Protein AF-A0A2V9ZJ43-F1 (afdb_monomer_lite)

Secondary structure (DSSP, 8-state):
-TT-------GGGSHHHHTT-HHHHHHHHTT-SEEEE--GGGTTS--IIIIIGGGG-SEEEE-HHHHHHHHHHHHHHHSPPSS-EEEEE-S-SGGGHHHHHHHHTT-SEEEEESGGGGGT-

Structure (mmCIF, N/CA/C/O backbone):
data_AF-A0A2V9ZJ43-F1
#
_entry.id   AF-A0A2V9ZJ43-F1
#
loop_
_atom_site.group_PDB
_atom_site.id
_atom_site.type_symbol
_atom_site.label_atom_id
_atom_site.label_alt_id
_atom_site.label_comp_id
_atom_site.label_asym_id
_atom_site.label_entity_id
_atom_site.label_seq_id
_atom_site.pdbx_PDB_ins_code
_atom_site.Cartn_x
_atom_site.Cartn_y
_atom_site.Cartn_z
_atom_site.occupancy
_atom_site.B_iso_or_equiv
_atom_site.auth_seq_id
_atom_site.auth_comp_id
_atom_site.auth_asym_id
_atom_site.auth_atom_id
_atom_site.pdbx_PDB_model_num
ATOM 1 N N . GLU A 1 1 ? -27.186 5.604 11.873 1.00 81.94 1 GLU A N 1
ATOM 2 C CA . GLU A 1 1 ? -28.220 4.618 11.477 1.00 81.94 1 GLU A CA 1
ATOM 3 C C . GLU A 1 1 ? -27.634 3.591 10.515 1.00 81.94 1 GLU A C 1
ATOM 5 O O . GLU A 1 1 ? -26.596 3.849 9.912 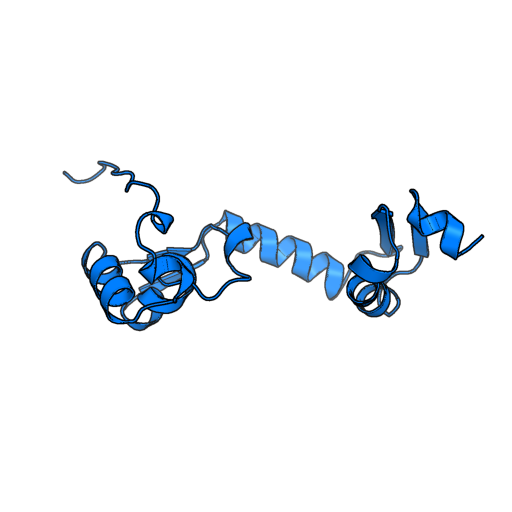1.00 81.94 1 GLU A O 1
ATOM 10 N N . LYS A 1 2 ? -28.262 2.416 10.384 1.00 90.94 2 LYS A N 1
ATOM 11 C CA . LYS A 1 2 ? -27.805 1.389 9.434 1.00 90.94 2 LYS A CA 1
ATOM 12 C C . LYS A 1 2 ? -27.861 1.938 8.005 1.00 90.94 2 LYS A C 1
ATOM 14 O O . LYS A 1 2 ? -28.864 2.527 7.622 1.00 90.94 2 LYS A O 1
ATOM 19 N N . GLY A 1 3 ? -26.794 1.727 7.236 1.00 94.56 3 GLY A N 1
ATOM 20 C CA . GLY A 1 3 ? -26.673 2.220 5.859 1.00 94.56 3 GLY A CA 1
ATOM 21 C C . GLY A 1 3 ? -26.154 3.656 5.728 1.00 94.56 3 GLY A C 1
ATOM 22 O O . GLY A 1 3 ? -25.993 4.129 4.610 1.00 94.56 3 GLY A O 1
ATOM 23 N N . GLN A 1 4 ? -25.865 4.342 6.837 1.00 96.38 4 GLN A N 1
ATOM 24 C CA . GLN A 1 4 ? -25.172 5.630 6.797 1.00 96.38 4 GLN A CA 1
ATOM 25 C C . GLN A 1 4 ? -23.657 5.446 6.680 1.00 96.38 4 GLN A C 1
ATOM 27 O O . GLN A 1 4 ? -23.101 4.421 7.078 1.00 96.38 4 GLN A O 1
ATOM 32 N N . THR A 1 5 ? -22.993 6.478 6.169 1.00 95.44 5 THR A N 1
ATOM 33 C CA . THR A 1 5 ? -21.538 6.540 6.027 1.00 95.44 5 THR A CA 1
ATOM 34 C C . THR A 1 5 ? -21.015 7.768 6.755 1.00 95.44 5 THR A C 1
ATOM 36 O O . THR A 1 5 ? -21.626 8.834 6.702 1.00 95.44 5 THR A O 1
ATOM 39 N N . LEU A 1 6 ? -19.875 7.612 7.422 1.00 96.50 6 LEU A N 1
ATOM 40 C CA . LEU A 1 6 ? -19.120 8.698 8.029 1.00 96.50 6 LEU A CA 1
ATOM 41 C C . LEU A 1 6 ? -17.728 8.716 7.403 1.00 96.50 6 LEU A C 1
ATOM 43 O O . LEU A 1 6 ? -17.119 7.664 7.216 1.00 96.50 6 LEU A O 1
ATOM 47 N N . LEU A 1 7 ? -17.231 9.914 7.114 1.00 97.75 7 LEU A N 1
ATOM 48 C CA . LEU A 1 7 ? -15.840 10.139 6.761 1.00 97.75 7 LEU A CA 1
ATOM 49 C C . LEU A 1 7 ? -15.160 10.796 7.959 1.00 97.75 7 LEU A C 1
ATOM 51 O O . LEU A 1 7 ? -15.582 11.866 8.398 1.00 97.75 7 LEU A O 1
ATOM 55 N N . LEU A 1 8 ? -14.144 10.131 8.505 1.00 97.75 8 LEU A N 1
ATOM 56 C CA . LEU A 1 8 ? -13.278 10.755 9.496 1.00 97.75 8 LEU A CA 1
ATOM 57 C C . LEU A 1 8 ? -12.440 11.839 8.819 1.00 97.75 8 LEU A C 1
ATOM 59 O O . LEU A 1 8 ? -12.117 11.746 7.635 1.00 97.75 8 LEU A O 1
ATOM 63 N N . GLU A 1 9 ? -12.072 12.848 9.596 1.00 98.25 9 GLU A N 1
ATOM 64 C CA . GLU A 1 9 ? -11.096 13.837 9.161 1.00 98.25 9 GLU A CA 1
ATOM 65 C C . GLU A 1 9 ? -9.719 13.180 8.929 1.00 98.25 9 GLU A C 1
ATOM 67 O O . GLU A 1 9 ? -9.486 12.025 9.300 1.00 98.25 9 GLU A O 1
ATOM 72 N N . ASN A 1 10 ? -8.798 13.906 8.296 1.00 98.38 10 ASN A N 1
ATOM 73 C CA . ASN A 1 10 ? -7.455 13.422 8.004 1.00 98.38 10 ASN A CA 1
ATOM 74 C C . ASN A 1 10 ? -6.756 12.820 9.239 1.00 98.38 10 ASN A C 1
ATOM 76 O O . ASN A 1 10 ? -6.359 13.529 10.165 1.00 98.38 10 ASN A O 1
ATOM 80 N N . LEU A 1 11 ? -6.517 11.505 9.201 1.00 97.75 11 LEU A N 1
ATOM 81 C CA . LEU A 1 11 ? -5.889 10.758 10.295 1.00 97.75 11 LEU A CA 1
ATOM 82 C C . LEU A 1 11 ? -4.481 11.263 10.630 1.00 97.75 11 LEU A C 1
ATOM 84 O O . LEU A 1 11 ? -4.054 11.155 11.773 1.00 97.75 11 LEU A O 1
ATOM 88 N N . ARG A 1 12 ? -3.781 11.887 9.675 1.00 97.88 12 ARG A N 1
ATOM 89 C CA . ARG A 1 12 ? -2.451 12.477 9.900 1.00 97.88 12 ARG A CA 1
ATOM 90 C C . ARG A 1 12 ? -2.476 13.814 10.642 1.00 97.88 12 ARG A C 1
ATOM 92 O O . ARG A 1 12 ? -1.418 14.386 10.879 1.00 97.88 12 ARG A O 1
ATOM 99 N N . PHE A 1 13 ? -3.649 14.322 11.023 1.00 98.44 13 PHE A N 1
ATOM 100 C CA . PHE A 1 13 ? -3.730 15.365 12.051 1.00 98.44 13 PHE A CA 1
ATOM 101 C C . PHE A 1 13 ? -3.342 14.835 13.438 1.00 98.44 13 PHE A C 1
ATOM 103 O O . PHE A 1 13 ? -2.971 15.622 14.304 1.00 98.44 13 PHE A O 1
ATOM 110 N N . HIS A 1 14 ? -3.356 13.512 13.620 1.00 97.88 14 HIS A N 1
ATOM 111 C CA . HIS A 1 14 ? -2.780 12.824 14.766 1.00 97.88 14 HIS A CA 1
ATOM 112 C C . HIS A 1 14 ? -1.358 12.377 14.411 1.00 97.88 14 HIS A C 1
ATOM 114 O O . HIS A 1 14 ? -1.166 11.566 13.505 1.00 97.88 14 HIS A O 1
ATOM 120 N N . ALA A 1 15 ? -0.344 12.893 15.111 1.00 98.00 15 ALA A N 1
ATOM 121 C CA . ALA A 1 15 ? 1.050 12.480 14.900 1.00 98.00 15 ALA A CA 1
ATOM 122 C C . ALA A 1 15 ? 1.250 10.979 15.197 1.00 98.00 15 ALA A C 1
ATOM 124 O O . ALA A 1 15 ? 2.118 10.316 14.629 1.00 98.00 15 ALA A O 1
ATOM 125 N N . GLU A 1 16 ? 0.386 10.443 16.054 1.00 98.12 16 GLU A N 1
ATOM 126 C CA . GLU A 1 16 ? 0.241 9.043 16.428 1.00 98.12 16 GLU A CA 1
ATOM 127 C C . GLU A 1 16 ? -0.005 8.109 15.228 1.00 98.12 16 GLU A C 1
ATOM 129 O O . GLU A 1 16 ? 0.382 6.940 15.275 1.00 98.12 16 GLU A O 1
ATOM 134 N N . GLU A 1 17 ? -0.603 8.615 14.142 1.00 98.44 17 GLU A N 1
ATOM 135 C CA . GLU A 1 17 ? -0.862 7.853 12.915 1.00 98.44 17 GLU A CA 1
ATOM 136 C C . GLU A 1 17 ? 0.439 7.376 12.264 1.00 98.44 17 GLU A C 1
ATOM 138 O O . GLU A 1 17 ? 0.614 6.179 12.021 1.00 98.44 17 GLU A O 1
ATOM 143 N N . GLU A 1 18 ? 1.371 8.299 12.010 1.00 97.88 18 GLU A N 1
ATOM 144 C CA . GLU A 1 18 ? 2.652 7.976 11.368 1.00 97.88 18 GLU A CA 1
ATOM 145 C C . GLU A 1 18 ? 3.603 7.248 12.329 1.00 97.88 18 GLU A C 1
ATOM 147 O O . GLU A 1 18 ? 4.457 6.480 11.889 1.00 97.88 18 GLU A O 1
ATOM 152 N N . ALA A 1 19 ? 3.417 7.427 13.641 1.00 97.94 19 ALA A N 1
ATOM 153 C CA . ALA A 1 19 ? 4.157 6.710 14.677 1.00 97.94 19 ALA A CA 1
ATOM 154 C C . ALA A 1 19 ? 3.669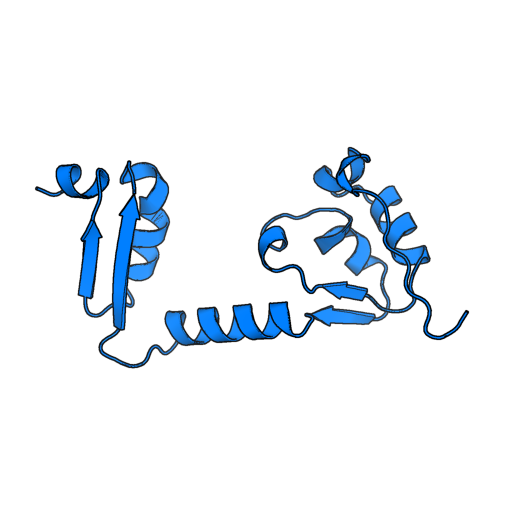 5.265 14.901 1.00 97.94 19 ALA A C 1
ATOM 156 O O . ALA A 1 19 ? 4.300 4.530 15.661 1.00 97.94 19 ALA A O 1
ATOM 157 N N . ASN A 1 20 ? 2.567 4.852 14.257 1.00 98.12 20 ASN A N 1
ATOM 158 C CA . ASN A 1 20 ? 1.920 3.558 14.491 1.00 98.12 20 ASN A CA 1
ATOM 159 C C . ASN A 1 20 ? 1.593 3.320 15.972 1.00 98.12 20 ASN A C 1
ATOM 161 O O . ASN A 1 20 ? 1.811 2.229 16.506 1.00 98.12 20 ASN A O 1
ATOM 165 N N . ASP A 1 21 ? 1.124 4.370 16.646 1.00 98.50 21 ASP A N 1
ATOM 166 C CA . ASP A 1 21 ? 0.915 4.349 18.086 1.00 98.50 21 ASP A CA 1
ATOM 167 C C . ASP A 1 21 ? -0.157 3.326 18.483 1.00 98.50 21 ASP A C 1
ATOM 169 O O . ASP A 1 21 ? -1.231 3.224 17.878 1.00 98.50 21 ASP A O 1
ATOM 173 N N . GLU A 1 22 ? 0.127 2.564 19.535 1.00 98.25 22 GLU A N 1
ATOM 174 C CA . GLU A 1 22 ? -0.729 1.468 19.977 1.00 98.25 22 GLU A CA 1
ATOM 175 C C . GLU A 1 22 ? -2.056 1.966 20.566 1.00 98.25 22 GLU A C 1
ATOM 177 O O . GLU A 1 22 ? -3.115 1.374 20.331 1.00 98.25 22 GLU A O 1
ATOM 182 N N . LYS A 1 23 ? -2.026 3.077 21.310 1.00 98.19 23 LYS A N 1
ATOM 183 C CA . LYS A 1 23 ? -3.220 3.636 21.945 1.00 98.19 23 LYS A CA 1
ATOM 184 C C . LYS A 1 23 ? -4.158 4.211 20.891 1.00 98.19 23 LYS A C 1
ATOM 186 O O . LYS A 1 23 ? -5.354 3.926 20.946 1.00 98.19 23 LYS A O 1
ATOM 191 N N . PHE A 1 24 ? -3.629 4.954 19.922 1.00 98.38 24 PHE A N 1
ATOM 192 C CA . PHE A 1 24 ? -4.413 5.481 18.806 1.00 98.38 24 PHE A CA 1
ATOM 193 C C . PHE A 1 24 ? -4.975 4.355 17.927 1.00 98.38 24 PHE A C 1
ATOM 195 O O . PHE A 1 24 ? -6.164 4.342 17.616 1.00 98.38 24 PHE A O 1
ATOM 202 N N . SER A 1 25 ? -4.173 3.327 17.643 1.00 98.19 25 SER A N 1
ATOM 203 C CA . SER A 1 25 ? -4.619 2.116 16.940 1.00 98.19 25 SER A CA 1
ATOM 204 C C . SER A 1 25 ? -5.812 1.435 17.619 1.00 98.19 25 SER A C 1
ATOM 206 O O . SER A 1 25 ? -6.763 1.025 16.952 1.00 98.19 25 SER A O 1
ATOM 208 N N . LYS A 1 26 ? -5.788 1.336 18.954 1.00 97.94 26 LYS A N 1
ATOM 209 C CA . LYS A 1 26 ? -6.889 0.772 19.745 1.00 97.94 26 LYS A CA 1
ATOM 210 C C . LYS A 1 26 ? -8.120 1.681 19.771 1.00 97.94 26 LYS A C 1
ATOM 212 O O . LYS A 1 26 ? -9.239 1.184 19.822 1.00 97.94 26 LYS A O 1
ATOM 217 N N . GLN A 1 27 ? -7.937 3.000 19.742 1.00 97.88 27 GLN A N 1
ATOM 218 C CA . GLN A 1 27 ? -9.053 3.942 19.621 1.00 97.88 27 GLN A CA 1
ATOM 219 C C . GLN A 1 27 ? -9.748 3.802 18.263 1.00 97.88 27 GLN A C 1
ATOM 221 O O . GLN A 1 27 ? -10.972 3.746 18.219 1.00 97.88 27 GLN A O 1
ATOM 226 N N . LEU A 1 28 ? -8.984 3.679 17.173 1.00 97.56 28 LEU A N 1
ATOM 227 C CA . LEU A 1 28 ? -9.537 3.455 15.835 1.00 97.56 28 LEU A CA 1
ATOM 228 C C . LEU A 1 28 ? -10.292 2.125 15.745 1.00 97.56 28 LEU A C 1
ATOM 230 O O . LEU A 1 28 ? -11.390 2.081 15.194 1.00 97.56 28 LEU A O 1
ATOM 234 N N . SER A 1 29 ? -9.742 1.046 16.312 1.00 96.94 29 SER A N 1
ATOM 235 C CA . SER A 1 29 ? -10.391 -0.269 16.265 1.00 96.94 29 SER A CA 1
ATOM 236 C C . SER A 1 29 ? -11.712 -0.321 17.038 1.00 96.94 29 SER A C 1
ATOM 238 O O . SER A 1 29 ? -12.590 -1.097 16.688 1.00 96.94 29 SER A O 1
ATOM 240 N N . GLN A 1 30 ? -11.895 0.523 18.058 1.00 96.62 30 GLN A N 1
ATOM 241 C CA . GLN A 1 30 ? -13.152 0.618 18.812 1.00 96.62 30 GLN A CA 1
ATOM 242 C C . GLN A 1 30 ? -14.313 1.215 18.004 1.00 96.62 30 GLN A C 1
ATOM 244 O O . GLN A 1 30 ? -15.461 1.109 18.434 1.00 96.62 30 GLN A O 1
ATOM 249 N N . LEU A 1 31 ? -14.039 1.841 16.855 1.00 95.38 31 LEU A N 1
ATOM 250 C CA . LEU A 1 31 ? -15.060 2.466 16.009 1.00 95.38 31 LEU A CA 1
ATOM 251 C C . LEU A 1 31 ? -15.755 1.476 15.063 1.00 95.38 31 LEU A C 1
ATOM 253 O O . LEU A 1 31 ? -16.733 1.854 14.417 1.00 95.38 31 LEU A O 1
ATOM 257 N N . ALA A 1 32 ? -15.257 0.242 14.940 1.00 94.62 32 ALA A N 1
ATOM 258 C CA . ALA A 1 32 ? -15.758 -0.719 13.966 1.00 94.62 32 ALA A CA 1
ATOM 259 C C . ALA A 1 32 ? -15.699 -2.166 14.474 1.00 94.62 32 ALA A C 1
ATOM 261 O O . ALA A 1 32 ? -14.810 -2.547 15.226 1.00 94.62 32 ALA A O 1
ATOM 262 N N . ASP A 1 33 ? -16.611 -3.002 13.979 1.00 95.19 33 ASP A N 1
ATOM 263 C CA . ASP A 1 33 ? -16.575 -4.454 14.202 1.00 95.19 33 ASP A CA 1
ATOM 264 C C . ASP A 1 33 ? -15.655 -5.175 13.195 1.00 95.19 33 ASP A C 1
ATOM 266 O O . ASP A 1 33 ? -15.089 -6.233 13.482 1.00 95.19 33 ASP A O 1
ATOM 270 N N . PHE A 1 34 ? -15.501 -4.597 11.997 1.00 96.50 34 PHE A N 1
ATOM 271 C CA . PHE A 1 34 ? -14.726 -5.143 10.881 1.00 96.50 34 PHE A CA 1
ATOM 272 C C . PHE A 1 34 ? -13.821 -4.071 10.286 1.00 96.50 34 PHE A C 1
ATOM 274 O O . PHE A 1 34 ? -14.219 -2.914 10.164 1.00 96.50 34 PHE A O 1
ATOM 281 N N . TYR A 1 35 ? -12.621 -4.471 9.876 1.00 97.62 35 TYR A N 1
ATOM 282 C CA . TYR A 1 35 ? -11.684 -3.599 9.177 1.00 97.62 35 TYR A CA 1
ATOM 283 C C . TYR A 1 35 ? -11.460 -4.091 7.750 1.00 97.62 35 TYR A C 1
ATOM 285 O O . TYR A 1 35 ? -11.252 -5.282 7.518 1.00 97.62 35 TYR A O 1
ATOM 293 N N . VAL A 1 36 ? -11.479 -3.165 6.796 1.00 97.62 36 VAL A N 1
ATOM 294 C CA . VAL A 1 36 ? -11.178 -3.439 5.391 1.00 97.62 36 VAL A CA 1
ATOM 295 C C . VAL A 1 36 ? -10.107 -2.456 4.943 1.00 97.62 36 VAL A C 1
ATOM 297 O O . VAL A 1 36 ? -10.360 -1.254 4.898 1.00 97.62 36 VAL A O 1
ATOM 300 N N . ASN A 1 37 ? -8.916 -2.958 4.615 1.00 97.25 37 ASN A N 1
ATOM 301 C CA . ASN A 1 37 ? -7.870 -2.134 4.020 1.00 97.25 37 ASN A CA 1
ATOM 302 C C . ASN A 1 37 ? -8.046 -2.110 2.504 1.00 97.25 37 ASN A C 1
ATOM 304 O O . ASN A 1 37 ? -7.735 -3.092 1.832 1.00 97.25 37 ASN A O 1
ATOM 308 N N . ASP A 1 38 ? -8.527 -0.992 1.973 1.00 97.56 38 ASP A N 1
ATOM 309 C CA . ASP A 1 38 ? -8.660 -0.780 0.529 1.00 97.56 38 ASP A CA 1
ATOM 310 C C . ASP A 1 38 ? -7.663 0.267 -0.004 1.00 97.56 38 ASP A C 1
ATOM 312 O O . ASP A 1 38 ? -7.853 0.846 -1.067 1.00 97.56 38 ASP A O 1
ATOM 316 N N . ALA A 1 39 ? -6.584 0.533 0.743 1.00 96.44 39 ALA A N 1
ATOM 317 C CA . ALA A 1 39 ? -5.628 1.607 0.477 1.00 96.44 39 ALA A CA 1
ATOM 318 C C . ALA A 1 39 ? -4.221 1.066 0.152 1.00 96.44 39 ALA A C 1
ATOM 320 O O . ALA A 1 39 ? -3.267 1.218 0.921 1.00 96.44 39 ALA A O 1
ATOM 321 N N . PHE A 1 40 ? -4.060 0.461 -1.032 1.00 95.12 40 PHE A N 1
ATOM 322 C CA . PHE A 1 40 ? -2.779 -0.114 -1.478 1.00 95.12 40 PHE A CA 1
ATOM 323 C C . PHE A 1 40 ? -1.617 0.896 -1.437 1.00 95.12 40 PHE A C 1
ATOM 325 O O . PHE A 1 40 ? -0.527 0.585 -0.955 1.00 95.12 40 PHE A O 1
ATOM 332 N N . GLY A 1 41 ? -1.864 2.142 -1.856 1.00 94.12 41 GLY A N 1
ATOM 333 C CA . GLY A 1 41 ? -0.851 3.202 -1.884 1.00 94.12 41 GLY A CA 1
ATOM 334 C C . GLY A 1 41 ? -0.225 3.515 -0.520 1.00 94.12 41 GLY A C 1
ATOM 335 O O . GLY A 1 41 ? 0.908 3.985 -0.468 1.00 94.12 41 GLY A O 1
ATOM 336 N N . THR A 1 42 ? -0.906 3.215 0.587 1.00 95.06 42 THR A N 1
ATOM 337 C CA . THR A 1 42 ? -0.390 3.406 1.953 1.00 95.06 42 THR A CA 1
ATOM 338 C C . THR A 1 42 ? 0.102 2.113 2.599 1.00 95.06 42 THR A C 1
ATOM 340 O O . THR A 1 42 ? 0.754 2.174 3.637 1.00 95.06 42 THR A O 1
ATOM 343 N N . ALA A 1 43 ? -0.143 0.950 1.987 1.00 93.06 43 ALA A N 1
ATOM 344 C CA . ALA A 1 43 ? 0.169 -0.362 2.562 1.00 93.06 43 ALA A CA 1
ATOM 345 C C . ALA A 1 43 ? 1.676 -0.612 2.776 1.00 93.06 43 ALA A C 1
ATOM 347 O O . ALA A 1 43 ? 2.052 -1.456 3.583 1.00 93.06 43 ALA A O 1
ATOM 348 N N . HIS A 1 44 ? 2.546 0.144 2.098 1.00 92.50 44 HIS A N 1
ATOM 349 C CA . HIS A 1 44 ? 4.001 0.084 2.281 1.00 92.50 44 HIS A CA 1
ATOM 350 C C . HIS A 1 44 ? 4.495 0.766 3.571 1.00 92.50 44 HIS A C 1
ATOM 352 O O . HIS A 1 44 ? 5.688 0.704 3.868 1.00 92.50 44 HIS A O 1
ATOM 358 N N . ARG A 1 45 ? 3.615 1.443 4.324 1.00 94.12 45 ARG A N 1
ATOM 359 C CA . ARG A 1 45 ? 3.950 2.108 5.589 1.00 94.12 45 ARG A CA 1
ATOM 360 C C . ARG A 1 45 ? 3.205 1.453 6.739 1.00 94.12 45 ARG A C 1
ATOM 362 O O . ARG A 1 45 ? 1.993 1.249 6.675 1.00 94.12 45 ARG A O 1
ATOM 369 N N . ALA A 1 46 ? 3.936 1.170 7.810 1.00 96.62 46 ALA A N 1
ATOM 370 C CA . ALA A 1 46 ? 3.352 0.692 9.051 1.00 96.62 46 ALA A CA 1
ATOM 371 C C . ALA A 1 46 ? 2.798 1.884 9.836 1.00 96.62 46 ALA A C 1
ATOM 373 O O . ALA A 1 46 ? 3.522 2.470 10.627 1.00 96.62 46 ALA A O 1
ATOM 374 N N . HIS A 1 47 ? 1.549 2.261 9.575 1.00 98.25 47 HIS A N 1
ATOM 375 C CA . HIS A 1 47 ? 0.842 3.320 10.294 1.00 98.25 47 HIS A CA 1
ATOM 376 C C . HIS A 1 47 ? -0.263 2.737 11.182 1.00 98.25 47 HIS A C 1
ATOM 378 O O . HIS A 1 47 ? -0.667 1.581 11.004 1.00 98.25 47 HIS A O 1
ATOM 384 N N . ALA A 1 48 ? -0.787 3.544 12.108 1.00 98.19 48 ALA A N 1
ATOM 385 C CA . ALA A 1 48 ? -1.826 3.109 13.039 1.00 98.19 48 ALA A CA 1
ATOM 386 C C . ALA A 1 48 ? -3.092 2.651 12.297 1.00 98.19 48 ALA A C 1
ATOM 388 O O . ALA A 1 48 ? -3.602 1.564 12.565 1.00 98.19 48 ALA A O 1
ATOM 389 N N . SER A 1 49 ? -3.550 3.418 11.306 1.00 97.62 49 SER A N 1
ATOM 390 C CA . SER A 1 49 ? -4.741 3.088 10.517 1.00 97.62 49 SER A CA 1
ATOM 391 C C . SER A 1 49 ? -4.572 1.907 9.557 1.00 97.62 49 SER A C 1
ATOM 393 O O . SER A 1 49 ? -5.555 1.253 9.225 1.00 97.62 49 SER A O 1
ATOM 395 N N . THR A 1 50 ? -3.345 1.604 9.114 1.00 97.06 50 THR A N 1
ATOM 396 C CA . THR A 1 50 ? -3.089 0.564 8.101 1.00 97.06 50 THR A CA 1
ATOM 397 C C . THR A 1 50 ? -2.652 -0.771 8.699 1.00 97.06 50 THR A C 1
ATOM 399 O O . THR A 1 50 ? -3.018 -1.824 8.171 1.00 97.06 50 THR A O 1
ATOM 402 N N . VAL A 1 51 ? -1.866 -0.728 9.781 1.00 96.94 51 VAL A N 1
ATOM 403 C CA . VAL A 1 51 ? -1.201 -1.882 10.406 1.00 96.94 51 VAL A CA 1
ATOM 404 C C . VAL A 1 51 ? -1.499 -1.963 11.898 1.00 96.94 51 VAL A C 1
ATOM 406 O O . VAL A 1 51 ? -1.771 -3.045 12.412 1.00 96.94 51 VAL A O 1
ATOM 409 N N . GLY A 1 52 ? -1.427 -0.850 12.626 1.00 97.00 52 GLY A N 1
ATOM 410 C CA . GLY A 1 52 ? -1.551 -0.866 14.082 1.00 97.00 52 GLY A CA 1
ATOM 411 C C . GLY A 1 52 ? -2.913 -1.364 14.558 1.00 97.00 52 GLY A C 1
ATOM 412 O O . GLY A 1 52 ? -2.992 -2.294 15.365 1.00 97.00 52 GLY A O 1
ATOM 413 N N . MET A 1 53 ? -3.994 -0.804 14.011 1.00 96.50 53 MET A N 1
ATOM 414 C CA . MET A 1 53 ? -5.360 -1.127 14.418 1.00 96.50 53 MET A CA 1
ATOM 415 C C . MET A 1 53 ? -5.750 -2.569 14.093 1.00 96.50 53 MET A C 1
ATOM 417 O O . MET A 1 53 ? -6.559 -3.154 14.811 1.00 96.50 53 MET A O 1
ATOM 421 N N . THR A 1 54 ? -5.142 -3.190 13.074 1.00 96.25 54 THR A N 1
ATOM 422 C CA . THR A 1 54 ? -5.488 -4.560 12.659 1.00 96.25 54 THR A CA 1
ATOM 423 C C . THR A 1 54 ? -5.187 -5.587 13.747 1.00 96.25 54 THR A C 1
ATOM 425 O O . THR A 1 54 ? -5.837 -6.625 13.792 1.00 96.25 54 THR A O 1
ATOM 428 N N . LYS A 1 55 ? -4.252 -5.286 14.660 1.00 95.81 55 LYS A N 1
ATOM 429 C CA . LYS A 1 55 ? -3.933 -6.119 15.832 1.00 95.81 55 LYS A CA 1
ATOM 430 C C . LYS A 1 55 ? -5.091 -6.221 16.828 1.00 95.81 55 LYS A C 1
ATOM 432 O O . LYS A 1 55 ? -5.150 -7.172 17.601 1.00 95.81 55 LYS A O 1
ATOM 437 N N . PHE A 1 56 ? -5.986 -5.235 16.827 1.00 96.50 56 PHE A N 1
ATOM 438 C CA . PHE A 1 56 ? -7.106 -5.125 17.761 1.00 96.50 56 PHE A CA 1
ATOM 439 C C . PHE A 1 56 ? -8.455 -5.468 17.125 1.00 96.50 56 PHE A C 1
ATOM 441 O O . PHE A 1 56 ? -9.469 -5.493 17.821 1.00 96.50 56 PHE A O 1
ATOM 448 N N . MET A 1 57 ? -8.477 -5.735 15.820 1.00 95.00 57 MET A N 1
ATOM 449 C CA . MET A 1 57 ? -9.682 -6.108 15.089 1.00 95.00 57 MET A CA 1
ATOM 450 C C . MET A 1 57 ? -9.873 -7.621 15.127 1.00 95.00 57 MET A C 1
ATOM 452 O O . MET A 1 57 ? -8.954 -8.376 14.823 1.00 95.00 57 MET A O 1
ATOM 456 N N . GLN A 1 58 ? -11.088 -8.079 15.440 1.00 90.00 58 GLN A N 1
ATOM 457 C CA . GLN A 1 58 ? -11.396 -9.514 15.390 1.00 90.00 58 GLN A CA 1
ATOM 458 C C . GLN A 1 58 ? -11.394 -10.052 13.958 1.00 90.00 58 GLN A C 1
ATOM 460 O O . GLN A 1 58 ? -11.034 -11.206 13.728 1.00 90.00 58 GLN A O 1
ATOM 465 N N . LYS A 1 59 ? -11.822 -9.228 12.995 1.00 94.75 59 LYS A N 1
ATOM 466 C CA . LYS A 1 59 ? -11.845 -9.576 11.575 1.00 94.75 59 LYS A CA 1
ATOM 467 C C . LYS A 1 59 ? -11.337 -8.412 10.735 1.00 94.75 59 LYS A C 1
ATOM 469 O O . LYS A 1 59 ? -11.832 -7.289 10.836 1.00 94.75 59 LYS A O 1
ATOM 474 N N . ALA A 1 60 ? -10.366 -8.722 9.887 1.00 96.00 60 ALA A N 1
ATOM 475 C CA . ALA A 1 60 ? -9.744 -7.805 8.951 1.00 96.00 60 ALA A CA 1
ATOM 476 C C . ALA A 1 60 ? -9.697 -8.449 7.562 1.00 96.00 60 ALA A C 1
ATOM 478 O O . ALA A 1 60 ? -9.481 -9.656 7.449 1.00 96.00 60 ALA A O 1
ATOM 479 N N . ALA A 1 61 ? -9.888 -7.648 6.519 1.00 96.19 61 ALA A N 1
ATOM 480 C CA . ALA A 1 61 ? -9.795 -8.084 5.133 1.00 96.19 61 ALA A CA 1
ATOM 481 C C . ALA A 1 61 ? -9.052 -7.050 4.279 1.00 96.19 61 ALA A C 1
ATOM 483 O O . ALA A 1 61 ? -9.006 -5.864 4.613 1.00 96.19 61 ALA A O 1
ATOM 484 N N . ALA A 1 62 ? -8.492 -7.503 3.160 1.00 96.31 62 ALA A N 1
ATOM 485 C CA . ALA A 1 62 ? -8.158 -6.614 2.055 1.00 96.31 62 ALA A CA 1
ATOM 486 C C . ALA A 1 62 ? -9.453 -6.264 1.309 1.00 96.31 62 ALA A C 1
ATOM 488 O O . ALA A 1 62 ? -10.317 -7.123 1.125 1.00 96.31 62 ALA A O 1
ATOM 489 N N . GLY A 1 63 ? -9.601 -5.002 0.921 1.00 97.44 63 GLY A N 1
ATOM 490 C CA . GLY A 1 63 ? -10.680 -4.575 0.042 1.00 97.44 63 GLY A CA 1
ATOM 491 C C . GLY A 1 63 ? -10.423 -4.981 -1.410 1.00 97.44 63 GLY A C 1
ATOM 492 O O . GLY A 1 63 ? -9.354 -5.487 -1.760 1.00 97.44 63 GLY A O 1
ATOM 493 N N . LEU A 1 64 ? -11.418 -4.761 -2.268 1.00 97.69 64 LEU A N 1
ATOM 494 C CA . LEU A 1 64 ? -11.380 -5.198 -3.666 1.00 97.69 64 LEU A CA 1
ATOM 495 C C . LEU A 1 64 ? -10.352 -4.429 -4.506 1.00 97.69 64 LEU A C 1
ATOM 497 O O . LEU A 1 64 ? -9.835 -4.975 -5.480 1.00 97.69 64 LEU A O 1
ATOM 501 N N . LEU A 1 65 ? -10.062 -3.164 -4.180 1.00 96.62 65 LEU A N 1
ATOM 502 C CA . LEU A 1 65 ? -8.991 -2.417 -4.839 1.00 96.62 65 LEU A CA 1
ATOM 503 C C . LEU A 1 65 ? -7.640 -3.008 -4.447 1.00 96.62 65 LEU A C 1
ATOM 505 O O . LEU A 1 65 ? -6.810 -3.266 -5.314 1.00 96.62 65 LEU A O 1
ATOM 509 N N . MET A 1 66 ? -7.441 -3.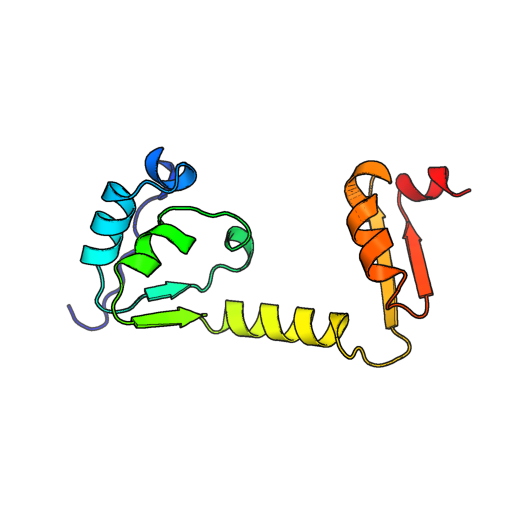275 -3.155 1.00 96.19 66 MET A N 1
ATOM 510 C CA . MET A 1 66 ? -6.206 -3.890 -2.675 1.00 96.19 66 MET A CA 1
ATOM 511 C C . MET A 1 66 ? -5.995 -5.292 -3.266 1.00 96.19 66 MET A C 1
ATOM 513 O O . MET A 1 66 ? -4.886 -5.606 -3.693 1.00 96.19 66 MET A O 1
ATOM 517 N N . GLU A 1 67 ? -7.046 -6.110 -3.347 1.00 96.12 67 GLU A N 1
ATOM 518 C CA . GLU A 1 67 ? -7.015 -7.422 -4.004 1.00 96.12 67 GLU A CA 1
ATOM 519 C C . GLU A 1 67 ? -6.592 -7.310 -5.474 1.00 96.12 67 GLU A C 1
ATOM 521 O O . GLU A 1 67 ? -5.655 -7.990 -5.894 1.00 96.12 67 GLU A O 1
ATOM 526 N N . LYS A 1 68 ? -7.220 -6.408 -6.240 1.00 95.56 68 LYS A N 1
ATOM 527 C CA . LYS A 1 68 ? -6.876 -6.181 -7.651 1.00 95.56 68 LYS A CA 1
ATOM 528 C C . LYS A 1 68 ? -5.419 -5.764 -7.824 1.00 95.56 68 LYS A C 1
ATOM 530 O O . LYS A 1 68 ? -4.735 -6.315 -8.679 1.00 95.56 68 LYS A O 1
ATOM 535 N N . GLU A 1 69 ? -4.930 -4.818 -7.024 1.00 95.06 69 GLU A N 1
ATOM 536 C CA . GLU A 1 69 ? -3.534 -4.358 -7.096 1.00 95.06 69 GLU A CA 1
ATOM 537 C C . GLU A 1 69 ? -2.545 -5.501 -6.819 1.00 95.06 69 GLU A C 1
ATOM 539 O O . GLU A 1 69 ? -1.575 -5.693 -7.559 1.00 95.06 69 GLU A O 1
ATOM 544 N N . LEU A 1 70 ? -2.820 -6.314 -5.793 1.00 92.75 70 LEU A N 1
ATOM 545 C CA . LEU A 1 70 ? -2.014 -7.492 -5.467 1.00 92.75 70 LEU A CA 1
ATOM 546 C C . LEU A 1 70 ? -2.042 -8.537 -6.584 1.00 92.75 70 LEU A C 1
ATOM 548 O O . LEU A 1 70 ? -1.006 -9.125 -6.896 1.00 92.75 70 LEU A O 1
ATOM 552 N N . GLU A 1 71 ? -3.198 -8.756 -7.203 1.00 93.31 71 GLU A N 1
ATOM 553 C CA . GLU A 1 71 ? -3.342 -9.686 -8.315 1.00 93.31 71 GLU A CA 1
ATOM 554 C C . GLU A 1 71 ? -2.574 -9.213 -9.556 1.00 93.31 71 GLU A C 1
ATOM 556 O O . GLU A 1 71 ? -1.802 -9.987 -10.124 1.00 93.31 71 GLU A O 1
ATOM 561 N N . TYR A 1 72 ? -2.725 -7.949 -9.961 1.00 90.12 72 TYR A N 1
ATOM 562 C CA . TYR A 1 72 ? -2.026 -7.401 -11.126 1.00 90.12 72 TYR A CA 1
ATOM 563 C C . TYR A 1 72 ? -0.507 -7.431 -10.946 1.00 90.12 72 TYR A C 1
ATOM 565 O O . TYR A 1 72 ? 0.208 -7.960 -11.804 1.00 90.12 72 TYR A O 1
ATOM 573 N N . LEU A 1 73 ? -0.005 -6.916 -9.820 1.00 89.19 73 LEU A N 1
ATOM 574 C CA . LEU A 1 73 ? 1.431 -6.918 -9.528 1.00 89.19 73 LEU A CA 1
ATOM 575 C C . LEU A 1 73 ? 1.959 -8.340 -9.333 1.00 89.19 73 LEU A C 1
ATOM 577 O O . LEU A 1 73 ? 3.044 -8.673 -9.811 1.00 89.19 73 LEU A O 1
ATOM 581 N N . GLY A 1 74 ? 1.182 -9.196 -8.670 1.00 89.19 74 GLY A N 1
ATOM 582 C CA . GLY A 1 74 ? 1.511 -10.598 -8.460 1.00 89.19 74 GLY A CA 1
ATOM 583 C C . GLY A 1 74 ? 1.675 -11.342 -9.781 1.00 89.19 74 GLY A C 1
ATOM 584 O O . GLY A 1 74 ? 2.718 -11.965 -9.993 1.00 89.19 74 GLY A O 1
ATOM 585 N N . ARG A 1 75 ? 0.700 -11.224 -10.689 1.00 89.00 75 ARG A N 1
ATOM 586 C CA . ARG A 1 75 ? 0.736 -11.836 -12.026 1.00 89.00 75 ARG A CA 1
ATOM 587 C C . ARG A 1 75 ? 1.939 -11.345 -12.831 1.00 89.00 75 ARG A C 1
ATOM 589 O O . ARG A 1 75 ? 2.712 -12.169 -13.312 1.00 89.00 75 ARG A O 1
ATOM 596 N N . ALA A 1 76 ? 2.159 -10.030 -12.893 1.00 86.44 76 ALA A N 1
ATOM 597 C CA . ALA A 1 76 ? 3.276 -9.442 -13.635 1.00 86.44 76 ALA A CA 1
ATOM 598 C C . ALA A 1 76 ? 4.663 -9.848 -13.094 1.00 86.44 76 ALA A C 1
ATOM 600 O O . ALA A 1 76 ? 5.633 -9.896 -13.845 1.00 86.44 76 ALA A O 1
ATOM 601 N N . LEU A 1 77 ? 4.789 -10.141 -11.794 1.00 86.12 77 LEU A N 1
ATOM 602 C CA . LEU A 1 77 ? 6.083 -10.432 -11.166 1.00 86.12 77 LEU A CA 1
ATOM 603 C C . LEU A 1 77 ? 6.385 -11.921 -10.964 1.00 86.12 77 LEU A C 1
ATOM 605 O O . LEU A 1 77 ? 7.561 -12.248 -10.795 1.00 86.12 77 LEU A O 1
ATOM 609 N N . HIS A 1 78 ? 5.385 -12.803 -10.913 1.00 87.12 78 HIS A N 1
ATOM 610 C CA . HIS A 1 78 ? 5.599 -14.234 -10.639 1.00 87.12 78 HIS A CA 1
ATOM 611 C C . HIS A 1 78 ? 5.478 -15.103 -11.886 1.00 87.12 78 HIS A C 1
ATOM 613 O O . HIS A 1 78 ? 6.294 -16.000 -12.074 1.00 87.12 78 HIS A O 1
ATOM 619 N N . ASN A 1 79 ? 4.482 -14.840 -12.733 1.00 87.69 79 ASN A N 1
ATOM 620 C CA . ASN A 1 79 ? 4.264 -15.593 -13.963 1.00 87.69 79 ASN A CA 1
ATOM 621 C C . ASN A 1 79 ? 3.750 -14.658 -15.068 1.00 87.69 79 ASN A C 1
ATOM 623 O O . ASN A 1 79 ? 2.580 -14.752 -15.450 1.00 87.69 79 ASN A O 1
ATOM 627 N N . PRO A 1 80 ? 4.584 -13.707 -15.530 1.00 87.69 80 PRO A N 1
ATOM 628 C CA . PRO A 1 80 ? 4.166 -12.778 -16.564 1.00 87.69 80 PRO A CA 1
ATOM 629 C C . PRO A 1 80 ? 3.940 -13.513 -17.884 1.00 87.69 80 PRO A C 1
ATOM 631 O O . PRO A 1 80 ? 4.698 -14.417 -18.247 1.00 87.69 80 PRO A O 1
ATOM 634 N N . GLU A 1 81 ? 2.933 -13.077 -18.635 1.00 90.19 81 GLU A N 1
ATOM 635 C CA . GLU A 1 81 ? 2.817 -13.457 -20.039 1.00 90.19 81 GLU A CA 1
ATOM 636 C C . GLU A 1 81 ? 4.041 -12.945 -20.802 1.00 90.19 81 GLU A C 1
ATOM 638 O O . GLU A 1 81 ? 4.468 -11.799 -20.628 1.00 90.19 81 GLU A O 1
ATOM 643 N N . ARG A 1 82 ? 4.634 -13.817 -21.622 1.00 92.06 82 ARG A N 1
ATOM 644 C CA . ARG A 1 82 ? 5.847 -13.500 -22.378 1.00 92.06 82 ARG A CA 1
ATOM 645 C C . ARG A 1 82 ? 5.518 -13.150 -23.833 1.00 92.06 82 ARG A C 1
ATOM 647 O O . ARG A 1 82 ? 4.655 -13.804 -24.420 1.00 92.06 82 ARG A O 1
ATOM 654 N N . PRO A 1 83 ? 6.226 -12.175 -24.436 1.00 94.56 83 PRO A N 1
ATOM 655 C CA . PRO A 1 83 ? 7.382 -11.458 -23.883 1.00 94.56 83 PRO A CA 1
ATOM 656 C C . PRO A 1 83 ? 7.006 -10.413 -22.816 1.00 94.56 83 PRO A C 1
ATOM 658 O O . PRO A 1 83 ? 6.144 -9.566 -23.037 1.00 94.56 83 PRO A O 1
ATOM 661 N N . PHE A 1 84 ? 7.698 -10.443 -21.675 1.00 93.50 84 PHE A N 1
ATOM 662 C CA . PHE A 1 84 ? 7.534 -9.486 -20.588 1.00 93.50 84 PHE A CA 1
ATOM 663 C C . PHE A 1 84 ? 8.521 -8.331 -20.743 1.00 93.50 84 PHE A C 1
ATOM 665 O O . PHE A 1 84 ? 9.726 -8.489 -20.535 1.00 93.50 84 PHE A O 1
ATOM 672 N N . VAL A 1 85 ? 8.010 -7.155 -21.098 1.00 94.88 85 VAL A N 1
ATOM 673 C CA . VAL A 1 85 ? 8.820 -5.952 -21.315 1.00 94.88 85 VAL A CA 1
ATOM 674 C C . VAL A 1 85 ? 8.581 -4.953 -20.189 1.00 94.88 85 VAL A C 1
ATOM 676 O O . VAL A 1 85 ? 7.444 -4.553 -19.946 1.00 94.88 85 VAL A O 1
ATOM 679 N N . ALA A 1 86 ? 9.650 -4.503 -19.531 1.00 94.00 86 ALA A N 1
ATOM 680 C CA . ALA A 1 86 ? 9.579 -3.400 -18.575 1.00 94.00 86 ALA A CA 1
ATOM 681 C C . ALA A 1 86 ? 10.084 -2.097 -19.198 1.00 94.00 86 ALA A C 1
ATOM 683 O O . ALA A 1 86 ? 11.135 -2.065 -19.836 1.00 94.00 86 ALA A O 1
ATOM 684 N N . ILE A 1 87 ? 9.357 -1.004 -18.961 1.00 94.62 87 ILE A N 1
ATOM 685 C CA . ILE A 1 87 ? 9.740 0.346 -19.384 1.00 94.62 87 ILE A CA 1
ATOM 686 C C . ILE A 1 87 ? 9.997 1.181 -18.131 1.00 94.62 87 ILE A C 1
ATOM 688 O O . ILE A 1 87 ? 9.092 1.406 -17.328 1.00 94.62 87 ILE A O 1
ATOM 692 N N . LEU A 1 88 ? 11.232 1.647 -17.956 1.00 93.50 88 LEU A N 1
ATOM 693 C CA . LEU A 1 88 ? 11.650 2.456 -16.816 1.00 93.50 88 LEU A CA 1
ATOM 694 C C . LEU A 1 88 ? 12.128 3.830 -17.286 1.00 93.50 88 LEU A C 1
ATOM 696 O O . LEU A 1 88 ? 13.144 3.962 -17.961 1.00 93.50 88 LEU A O 1
ATOM 700 N N . GLY A 1 89 ? 11.393 4.869 -16.893 1.00 92.94 89 GLY A N 1
ATOM 701 C CA . GLY A 1 89 ? 11.792 6.266 -17.069 1.00 92.94 89 GLY A CA 1
ATOM 702 C C . GLY A 1 89 ? 12.173 6.934 -15.748 1.00 92.94 89 GLY A C 1
ATOM 703 O O . GLY A 1 89 ? 11.804 6.454 -14.673 1.00 92.94 89 GLY A O 1
ATOM 704 N N . GLY A 1 90 ? 12.860 8.074 -15.803 1.00 92.56 90 GLY A N 1
ATOM 705 C CA . GLY A 1 90 ? 13.178 8.873 -14.617 1.00 92.56 90 GLY A CA 1
ATOM 706 C C . GLY A 1 90 ? 14.344 9.832 -14.829 1.00 92.56 90 GLY A C 1
ATOM 707 O O . GLY A 1 90 ? 14.963 9.848 -15.892 1.00 92.56 90 GLY A O 1
ATOM 708 N N . ALA A 1 91 ? 14.641 10.639 -13.810 1.00 92.06 91 ALA A N 1
ATOM 709 C CA . ALA A 1 91 ? 15.751 11.591 -13.850 1.00 92.06 91 ALA A CA 1
ATOM 710 C C . ALA A 1 91 ? 17.100 10.958 -13.465 1.00 92.06 91 ALA A C 1
ATOM 712 O O . ALA A 1 91 ? 18.122 11.336 -14.028 1.00 92.06 91 ALA A O 1
ATOM 713 N N . LYS A 1 92 ? 17.114 10.003 -12.524 1.00 89.88 92 LYS A N 1
ATOM 714 C CA . LYS A 1 92 ? 18.337 9.396 -11.975 1.00 89.88 92 LYS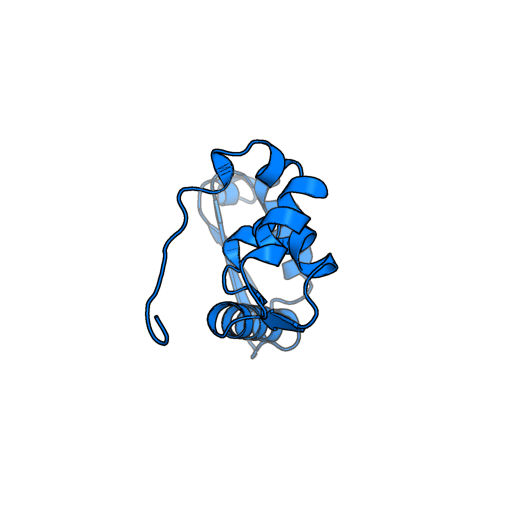 A CA 1
ATOM 715 C C . LYS A 1 92 ? 18.216 7.877 -11.881 1.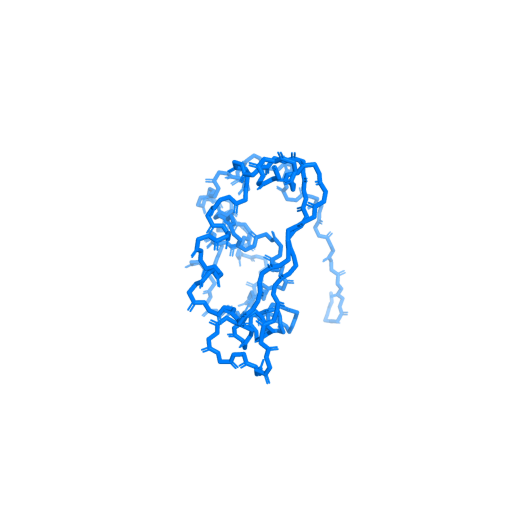00 89.88 92 LYS A C 1
ATOM 717 O O . LYS A 1 92 ? 17.186 7.363 -11.450 1.00 89.88 92 LYS A O 1
ATOM 722 N N . VAL A 1 93 ? 19.290 7.167 -12.234 1.00 89.50 93 VAL A N 1
ATOM 723 C CA . VAL A 1 93 ? 19.376 5.698 -12.104 1.00 89.50 93 VAL A CA 1
ATOM 724 C C . VAL A 1 93 ? 19.392 5.267 -10.638 1.00 89.50 93 VAL A C 1
ATOM 726 O O . VAL A 1 93 ? 18.754 4.276 -10.286 1.00 89.50 93 VAL A O 1
ATOM 729 N N . SER A 1 94 ? 20.078 6.030 -9.778 1.00 90.50 94 SER A N 1
ATOM 730 C CA . SER A 1 94 ? 20.236 5.744 -8.344 1.00 90.50 94 SER A CA 1
ATOM 731 C C . SER A 1 94 ? 18.907 5.486 -7.639 1.00 90.50 94 SER A C 1
ATOM 733 O O . SER A 1 94 ? 18.799 4.556 -6.847 1.00 90.50 94 SER A O 1
ATOM 735 N N . ASP A 1 95 ? 17.879 6.257 -7.988 1.00 89.81 95 ASP A N 1
ATOM 736 C CA . ASP A 1 95 ? 16.572 6.225 -7.328 1.00 89.81 95 ASP A CA 1
ATOM 737 C C . ASP A 1 95 ? 15.773 4.964 -7.701 1.00 89.81 95 ASP A C 1
ATOM 739 O O . ASP A 1 95 ? 14.792 4.619 -7.044 1.00 89.81 95 ASP A O 1
ATOM 743 N N . LYS A 1 96 ? 16.181 4.267 -8.772 1.00 89.56 96 LYS A N 1
ATOM 744 C CA . LYS A 1 96 ? 15.471 3.117 -9.350 1.00 89.56 96 LYS A CA 1
ATOM 745 C C . LYS A 1 96 ? 16.317 1.853 -9.441 1.00 89.56 96 LYS A C 1
ATOM 747 O O . LYS A 1 96 ? 15.838 0.850 -9.970 1.00 89.56 96 LYS A O 1
ATOM 752 N N . ILE A 1 97 ? 17.539 1.862 -8.911 1.00 90.50 97 ILE A N 1
ATOM 753 C CA . ILE A 1 97 ? 18.476 0.744 -9.070 1.00 90.50 97 ILE A CA 1
ATOM 754 C C . ILE A 1 97 ? 17.922 -0.569 -8.503 1.00 90.50 97 ILE A C 1
ATOM 756 O O . ILE A 1 97 ? 18.018 -1.600 -9.163 1.00 90.50 97 ILE A O 1
ATOM 760 N N . GLY A 1 98 ? 17.248 -0.526 -7.349 1.00 90.69 98 GLY A N 1
ATOM 761 C CA . GLY A 1 98 ? 16.626 -1.714 -6.754 1.00 90.69 98 GLY A CA 1
ATOM 762 C C . GLY A 1 98 ? 15.485 -2.281 -7.607 1.00 90.69 98 GLY A C 1
ATOM 763 O O . GLY A 1 98 ? 15.352 -3.495 -7.742 1.00 90.69 98 GLY A O 1
ATOM 764 N N . VAL A 1 99 ? 14.700 -1.409 -8.252 1.00 91.12 99 VAL A N 1
ATOM 765 C CA . VAL A 1 99 ? 13.632 -1.826 -9.175 1.00 91.12 99 VAL A CA 1
ATOM 766 C C . VAL A 1 99 ? 14.229 -2.476 -10.422 1.00 91.12 99 VAL A C 1
ATOM 768 O O . VAL A 1 99 ? 13.768 -3.541 -10.823 1.00 91.12 99 VAL A O 1
ATOM 771 N N . ILE A 1 100 ? 15.281 -1.882 -10.998 1.00 90.69 100 ILE A N 1
ATOM 772 C CA . ILE A 1 100 ? 16.005 -2.458 -12.140 1.00 90.69 100 ILE A CA 1
ATOM 773 C C . ILE A 1 100 ? 16.528 -3.849 -11.772 1.00 90.69 100 ILE A C 1
ATOM 775 O O . ILE A 1 100 ? 16.215 -4.813 -12.462 1.00 90.69 100 ILE A O 1
ATOM 779 N N . GLN A 1 101 ? 17.256 -3.974 -10.658 1.00 91.25 101 GLN A N 1
ATOM 780 C CA . GLN A 1 101 ? 17.834 -5.243 -10.206 1.00 91.25 101 GLN A CA 1
ATOM 781 C C . GLN A 1 101 ? 16.784 -6.343 -10.025 1.00 91.25 101 GLN A C 1
ATOM 783 O O . GLN A 1 101 ? 17.000 -7.470 -10.466 1.00 91.25 101 GLN A O 1
ATOM 788 N N . ASN A 1 102 ? 15.634 -6.014 -9.433 1.00 90.06 102 ASN A N 1
ATOM 789 C CA . ASN A 1 102 ? 14.547 -6.972 -9.241 1.00 90.06 102 ASN A CA 1
ATOM 790 C C . ASN A 1 102 ? 13.865 -7.385 -10.560 1.00 90.06 102 ASN A C 1
ATOM 792 O O . ASN A 1 102 ? 13.404 -8.517 -10.682 1.00 90.06 102 ASN A O 1
ATOM 796 N N . LEU A 1 103 ? 13.777 -6.479 -11.540 1.00 91.81 103 LEU A N 1
ATOM 797 C CA . LEU A 1 103 ? 13.131 -6.753 -12.828 1.00 91.81 103 LEU A CA 1
ATOM 798 C C . LEU A 1 103 ? 14.052 -7.453 -13.829 1.00 91.81 103 LEU A C 1
ATOM 800 O O . LEU A 1 103 ? 13.557 -8.253 -14.620 1.00 91.81 103 LEU A O 1
ATOM 804 N N . MET A 1 104 ? 15.368 -7.214 -13.785 1.00 89.94 104 MET A N 1
ATOM 805 C CA . MET A 1 104 ? 16.339 -7.830 -14.706 1.00 89.94 104 MET A CA 1
ATOM 806 C C . MET A 1 104 ? 16.298 -9.363 -14.697 1.00 89.94 104 MET A C 1
ATOM 808 O O . MET A 1 104 ? 16.621 -9.984 -15.701 1.00 89.94 104 MET A O 1
ATOM 812 N N . THR A 1 105 ? 15.896 -9.984 -13.586 1.00 89.06 105 THR A N 1
ATOM 813 C CA . THR A 1 105 ? 15.779 -11.448 -13.478 1.00 89.06 105 THR A CA 1
ATOM 814 C C . THR A 1 105 ? 14.468 -12.000 -14.046 1.00 89.06 105 THR A C 1
ATOM 816 O O . THR A 1 105 ? 14.282 -13.214 -14.080 1.00 89.06 105 THR A O 1
ATOM 819 N N . LYS A 1 106 ? 13.542 -11.130 -14.468 1.00 90.38 106 LYS A N 1
ATOM 820 C CA . LYS A 1 106 ? 12.162 -11.493 -14.822 1.00 90.38 106 LYS A CA 1
ATOM 821 C C . LYS A 1 106 ? 11.795 -11.133 -16.258 1.00 90.38 106 LYS A C 1
ATOM 823 O O . LYS A 1 106 ? 11.104 -11.919 -16.910 1.00 90.38 106 LYS A O 1
ATOM 828 N N . VAL A 1 107 ? 12.227 -9.962 -16.724 1.00 94.69 107 VAL A N 1
ATOM 829 C CA . VAL A 1 107 ? 11.852 -9.383 -18.025 1.00 94.69 107 VAL A CA 1
ATOM 830 C C . VAL A 1 107 ? 12.622 -10.020 -19.182 1.00 94.69 107 VAL A C 1
ATOM 832 O O . VAL A 1 107 ? 13.780 -10.392 -19.030 1.00 94.69 107 VAL A O 1
ATOM 835 N N . ASP A 1 108 ? 11.987 -10.112 -20.348 1.00 95.12 108 ASP A N 1
ATOM 836 C CA . ASP A 1 108 ? 12.634 -10.467 -21.618 1.00 95.12 108 ASP A CA 1
ATOM 837 C C . ASP A 1 108 ? 13.334 -9.256 -22.250 1.00 95.12 108 ASP A C 1
ATOM 839 O O . ASP A 1 108 ? 14.344 -9.396 -22.936 1.00 95.12 108 ASP A O 1
ATOM 843 N N . ALA A 1 109 ? 12.807 -8.052 -22.009 1.00 94.75 109 ALA A N 1
ATOM 844 C CA . ALA A 1 109 ? 13.422 -6.804 -22.439 1.00 94.75 109 ALA A CA 1
ATOM 845 C C . ALA A 1 109 ? 13.213 -5.690 -21.407 1.00 94.75 109 ALA A C 1
ATOM 847 O O . ALA A 1 109 ? 12.155 -5.576 -20.783 1.00 94.75 109 ALA A O 1
ATOM 848 N N . LEU A 1 110 ? 14.227 -4.836 -21.263 1.00 93.69 110 LEU A N 1
ATOM 849 C CA . LEU A 1 110 ? 14.190 -3.645 -20.423 1.00 93.69 110 LEU A CA 1
ATOM 850 C C . LEU A 1 110 ? 14.454 -2.408 -21.281 1.00 93.69 110 LEU A C 1
ATOM 852 O O . LEU A 1 110 ? 15.507 -2.293 -21.902 1.00 93.69 110 LEU A O 1
ATOM 856 N N . ILE A 1 111 ? 13.511 -1.470 -21.286 1.00 94.94 111 ILE A N 1
ATOM 857 C CA . ILE A 1 111 ? 13.629 -0.194 -21.991 1.00 94.94 111 ILE A CA 1
ATOM 858 C C . ILE A 1 111 ? 13.860 0.902 -20.955 1.00 94.94 111 ILE A C 1
ATOM 860 O O . ILE A 1 111 ? 13.027 1.111 -20.073 1.00 94.94 111 ILE A O 1
ATOM 864 N N . VAL A 1 112 ? 14.982 1.615 -21.070 1.00 93.94 112 VAL A N 1
ATOM 865 C CA . VAL A 1 112 ? 15.324 2.740 -20.192 1.00 93.94 112 VAL A CA 1
ATOM 866 C C . VAL A 1 112 ? 15.170 4.052 -20.954 1.00 93.94 112 VAL A C 1
ATOM 868 O O . VAL A 1 112 ? 15.745 4.224 -22.025 1.00 93.94 112 VAL A O 1
ATOM 871 N N . GLY A 1 113 ? 14.393 4.979 -20.397 1.00 94.00 113 GLY A N 1
ATOM 872 C CA . GLY A 1 113 ? 14.131 6.295 -20.983 1.00 94.00 113 GLY A CA 1
ATOM 873 C C . GLY A 1 113 ? 14.310 7.449 -19.994 1.00 94.00 113 GLY A C 1
ATOM 874 O O . GLY A 1 113 ? 14.548 7.253 -18.803 1.00 94.00 113 GLY A O 1
ATOM 875 N N . GLY A 1 114 ? 14.153 8.683 -20.477 1.00 93.7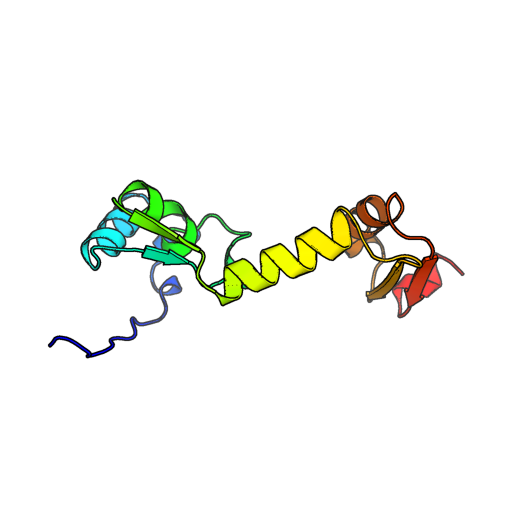5 114 GLY A N 1
ATOM 876 C CA . GLY A 1 114 ? 14.311 9.897 -19.666 1.00 93.75 114 GLY A CA 1
ATOM 877 C C . GLY A 1 114 ? 15.772 10.226 -19.332 1.00 93.75 114 GLY A C 1
ATOM 878 O O . GLY A 1 114 ? 16.693 9.679 -19.931 1.00 93.75 114 GLY A O 1
ATOM 879 N N . GLY A 1 115 ? 15.989 11.122 -18.364 1.00 91.25 115 GLY A N 1
ATOM 880 C CA . GLY A 1 115 ? 17.331 11.585 -17.976 1.00 91.25 115 GLY A CA 1
ATOM 881 C C . GLY A 1 115 ? 18.273 10.459 -17.536 1.00 91.25 115 GLY A C 1
ATOM 882 O O . GLY A 1 115 ? 19.469 10.513 -17.803 1.00 91.25 115 GLY A O 1
ATOM 883 N N . MET A 1 116 ? 17.727 9.394 -16.946 1.00 91.69 116 MET A N 1
ATOM 884 C CA . MET A 1 116 ? 18.505 8.226 -16.533 1.00 91.69 116 MET A CA 1
ATOM 885 C C . MET A 1 116 ? 19.073 7.407 -17.706 1.00 91.69 116 MET A C 1
ATOM 887 O O . MET A 1 116 ? 20.029 6.666 -17.500 1.00 91.69 116 MET A O 1
ATOM 891 N N . ALA A 1 117 ? 18.540 7.549 -18.927 1.00 93.12 117 ALA A N 1
ATOM 892 C CA . ALA A 1 117 ? 19.086 6.874 -20.106 1.00 93.12 117 ALA A CA 1
ATOM 893 C C . ALA A 1 117 ? 20.497 7.377 -20.456 1.00 93.12 117 ALA A C 1
ATOM 895 O O . ALA A 1 117 ? 21.336 6.580 -20.859 1.00 93.12 117 ALA A O 1
ATOM 896 N N . TYR A 1 118 ? 20.803 8.658 -20.211 1.00 92.38 118 TYR A N 1
ATOM 897 C CA . TYR A 1 118 ? 22.133 9.235 -20.465 1.00 92.38 118 TYR A CA 1
ATOM 898 C C . TYR A 1 118 ? 23.240 8.656 -19.581 1.00 92.38 118 TYR A C 1
ATOM 900 O O . TYR A 1 118 ? 24.410 8.844 -19.874 1.00 92.38 118 TYR A O 1
ATOM 908 N N . THR A 1 119 ? 22.899 7.974 -18.486 1.00 89.94 119 THR A N 1
ATOM 909 C CA . THR A 1 119 ? 23.893 7.250 -17.681 1.00 89.94 119 THR A CA 1
ATOM 910 C C . THR A 1 119 ? 24.332 5.940 -18.352 1.00 89.94 119 THR A C 1
ATOM 912 O O . THR A 1 119 ? 25.370 5.399 -17.987 1.00 89.94 119 THR A O 1
ATOM 915 N N . PHE A 1 120 ? 23.553 5.423 -19.309 1.00 86.94 120 PHE A N 1
ATOM 916 C CA . PHE A 1 120 ? 23.829 4.172 -20.024 1.00 86.94 120 PHE A CA 1
ATOM 917 C C . PHE A 1 120 ? 24.336 4.370 -21.464 1.00 86.94 120 PHE A C 1
ATOM 919 O O . PHE A 1 120 ? 24.849 3.409 -22.035 1.00 86.94 120 PHE A O 1
ATOM 926 N N . LEU A 1 121 ? 24.152 5.561 -22.048 1.00 86.50 121 LEU A N 1
ATOM 927 C CA . LEU A 1 121 ? 24.657 5.948 -23.375 1.00 86.50 121 LEU A CA 1
ATOM 928 C C . LEU A 1 121 ? 26.099 6.455 -23.284 1.00 86.50 121 LEU A C 1
ATOM 930 O O . LEU A 1 121 ? 26.883 6.116 -24.195 1.00 86.50 121 LEU A O 1
#

Sequence (121 aa):
EKGQTLLLENLRFHAEEEANDEKFSKQLSQLADFYVNDAFGTAHRAHASTVGMTKFMQKAAAGLLMEKELEYLGRALHNPERPFVAILGGAKVSDKIGVIQNLMTKVDALIVGGGMAYTFL

Foldseek 3Di:
DPPDDDDDDDPVVDVQFQVLNQVVLCVVLVVDQEEEAADLVCCVGNTSNNPNVVVVHPYYYYDPNNVVVCVVVVQLQPPDDPQREAEDEDQACVVCVVVCVSCVVPHPYYHYDYNHVVVVD

pLDDT: mean 94.16, std 3.54, range [81.94, 98.5]

Radius of gyration: 19.69 Å; chains: 1; bounding box: 53×31×46 Å